Protein AF-A0A956WYB8-F1 (afdb_monomer)

Radius of gyration: 18.15 Å; Cα contacts (8 Å, |Δi|>4): 93; chains: 1; bounding box: 62×22×39 Å

Foldseek 3Di:
DPDPDCDVVDDPPPADFDDLVRLLLLLLQLLVLLQLLLVLLVLCLVVAPDPVSNVVSVVSNVVSVVSSVVSLVCNVVSVHDPVRSPDDSDPVVVVVSVVLSVQPHPVSVVCCVPVPSPVVSVVSVVVNVVRPD

Mean predicted aligned error: 5.36 Å

Solvent-accessible surface area (backbone atoms only — not comparable to full-atom values): 7564 Å² total; per-residue (Å²): 130,82,78,93,75,65,60,92,80,48,76,68,86,84,62,85,50,70,51,70,69,55,47,44,52,52,40,45,43,52,20,50,53,26,43,51,47,21,51,45,31,61,66,42,44,77,74,46,85,54,67,69,56,36,55,49,30,55,51,50,23,52,52,23,45,52,51,17,50,59,37,50,65,48,35,55,79,67,69,43,49,71,72,61,71,75,43,83,79,47,71,68,60,53,52,53,53,59,55,58,64,64,49,88,43,66,67,53,44,47,45,46,44,66,72,45,50,50,53,52,50,51,53,52,50,52,54,51,51,67,42,69,105

Structure (mmCIF, N/CA/C/O backbone):
data_AF-A0A956WYB8-F1
#
_entry.id   AF-A0A956WYB8-F1
#
loop_
_atom_site.group_PDB
_atom_site.id
_atom_site.type_symbol
_atom_site.label_atom_id
_atom_site.label_alt_id
_atom_site.label_comp_id
_atom_site.label_asym_id
_atom_site.label_entity_id
_atom_site.label_seq_id
_atom_site.pdbx_PDB_ins_code
_atom_site.Cartn_x
_atom_site.Cartn_y
_atom_site.Cartn_z
_atom_site.occupancy
_atom_site.B_iso_or_equiv
_atom_site.auth_seq_id
_atom_site.auth_comp_id
_atom_site.auth_asym_id
_atom_site.auth_atom_id
_atom_site.pdbx_PDB_model_num
ATOM 1 N N . MET A 1 1 ? -45.529 -0.315 4.075 1.00 50.00 1 MET A N 1
ATOM 2 C CA . MET A 1 1 ? -45.409 0.552 5.269 1.00 50.00 1 MET A CA 1
ATOM 3 C C . MET A 1 1 ? -43.993 1.109 5.276 1.00 50.00 1 MET A C 1
ATOM 5 O O . MET A 1 1 ? -43.088 0.290 5.158 1.00 50.00 1 MET A O 1
ATOM 9 N N . PRO A 1 2 ? -43.775 2.433 5.323 1.00 55.88 2 PRO A N 1
ATOM 10 C CA . PRO A 1 2 ? -42.426 2.981 5.461 1.00 55.88 2 PRO A CA 1
ATOM 11 C C . PRO A 1 2 ? -41.834 2.580 6.828 1.00 55.88 2 PRO A C 1
ATOM 13 O O . PRO A 1 2 ? -42.599 2.399 7.783 1.00 55.88 2 PRO A O 1
ATOM 16 N N . PRO A 1 3 ? -40.509 2.381 6.938 1.00 58.28 3 PRO A N 1
ATOM 17 C CA . PRO A 1 3 ? -39.878 2.002 8.197 1.00 58.28 3 PRO A CA 1
ATOM 18 C C . PRO A 1 3 ? -40.080 3.096 9.257 1.00 58.28 3 PRO A C 1
ATOM 20 O O . PRO A 1 3 ? -39.881 4.279 9.007 1.00 58.28 3 PRO A O 1
ATOM 23 N N . ILE A 1 4 ? -40.506 2.675 10.451 1.00 61.22 4 ILE A N 1
ATOM 24 C CA . ILE A 1 4 ? -41.037 3.531 11.532 1.00 61.22 4 ILE A CA 1
ATOM 25 C C . ILE A 1 4 ? -39.914 4.247 12.318 1.00 61.22 4 ILE A C 1
ATOM 27 O O . ILE A 1 4 ? -40.175 5.136 13.119 1.00 61.22 4 ILE A O 1
ATOM 31 N N . TYR A 1 5 ? -38.648 3.898 12.070 1.00 60.28 5 TYR A N 1
ATOM 32 C CA . TYR A 1 5 ? -37.488 4.497 12.731 1.00 60.28 5 TYR A CA 1
ATOM 33 C C . TYR A 1 5 ? -36.419 4.848 11.699 1.00 60.28 5 TYR A C 1
ATOM 35 O O . TYR A 1 5 ? -35.504 4.071 11.442 1.00 60.28 5 TYR A O 1
ATOM 43 N N . GLN A 1 6 ? -36.557 6.025 11.099 1.00 54.84 6 GLN A N 1
ATOM 44 C CA . GLN A 1 6 ? -35.502 6.658 10.318 1.00 54.84 6 GLN A CA 1
ATOM 45 C C . GLN A 1 6 ? -34.683 7.519 11.290 1.00 54.84 6 GLN A C 1
ATOM 47 O O . GLN A 1 6 ? -35.063 8.643 11.616 1.00 54.84 6 GLN A O 1
ATOM 52 N N . TYR A 1 7 ? -33.603 6.969 11.851 1.00 60.88 7 TYR A N 1
ATOM 53 C CA . TYR A 1 7 ? -32.730 7.730 12.749 1.00 60.88 7 TYR A CA 1
ATOM 54 C C . TYR A 1 7 ? -31.933 8.738 11.929 1.00 60.88 7 TYR A C 1
ATOM 56 O O . TYR A 1 7 ? -30.982 8.354 11.267 1.00 60.88 7 TYR A O 1
ATOM 64 N N . ALA A 1 8 ? -32.316 10.016 11.962 1.00 71.81 8 ALA A N 1
ATOM 65 C CA . ALA A 1 8 ? -31.541 11.120 11.381 1.00 71.81 8 ALA A CA 1
ATOM 66 C C . ALA A 1 8 ? -31.042 10.890 9.930 1.00 71.81 8 ALA A C 1
ATOM 68 O O . ALA A 1 8 ? -29.968 11.361 9.570 1.00 71.81 8 ALA A O 1
ATOM 69 N N . GLY A 1 9 ? -31.803 10.166 9.099 1.00 67.19 9 GLY A N 1
ATOM 70 C CA . GLY A 1 9 ? -31.415 9.856 7.714 1.00 67.19 9 GLY A CA 1
ATOM 71 C C . GLY A 1 9 ? -30.413 8.705 7.548 1.00 67.19 9 GLY A C 1
ATOM 72 O O . GLY A 1 9 ? -29.924 8.504 6.444 1.00 67.19 9 GLY A O 1
ATOM 73 N N . LEU A 1 10 ? -30.116 7.954 8.612 1.00 64.88 10 LEU A N 1
ATOM 74 C CA . LEU A 1 10 ? -29.327 6.726 8.552 1.00 64.88 10 LEU A CA 1
ATOM 75 C C . LEU A 1 10 ? -30.198 5.569 8.054 1.00 64.88 10 LEU A C 1
ATOM 77 O O . LEU A 1 10 ? -31.172 5.180 8.711 1.00 64.88 10 LEU A O 1
ATOM 81 N N . ASP A 1 11 ? -29.813 5.006 6.915 1.00 62.38 11 ASP A N 1
ATOM 82 C CA . ASP A 1 11 ? -30.327 3.728 6.434 1.00 62.38 11 ASP A CA 1
ATOM 83 C C . ASP A 1 11 ? -29.624 2.570 7.180 1.00 62.38 11 ASP A C 1
ATOM 85 O O . ASP A 1 11 ? -28.581 2.751 7.800 1.00 62.38 11 ASP A O 1
ATOM 89 N N . ASN A 1 12 ? -30.224 1.373 7.213 1.00 65.88 12 ASN A N 1
ATOM 90 C CA . ASN A 1 12 ? -29.608 0.152 7.774 1.00 65.88 12 ASN A CA 1
ATOM 91 C C . ASN A 1 12 ? -29.122 0.176 9.244 1.00 65.88 12 ASN A C 1
ATOM 93 O O . ASN A 1 12 ? -28.294 -0.639 9.638 1.00 65.88 12 ASN A O 1
ATOM 97 N N . THR A 1 13 ? -29.738 0.974 10.120 1.00 67.50 13 THR A N 1
ATOM 98 C CA . THR A 1 13 ? -29.417 1.069 11.571 1.00 67.50 13 THR A CA 1
ATOM 99 C C . THR A 1 13 ? -29.416 -0.243 12.377 1.00 67.50 13 THR A C 1
ATOM 101 O O . THR A 1 13 ? -28.998 -0.259 13.534 1.00 67.50 13 THR A O 1
ATOM 104 N N . ARG A 1 14 ? -29.921 -1.342 11.806 1.00 71.12 14 ARG A N 1
ATOM 105 C CA . ARG A 1 14 ? -29.981 -2.668 12.438 1.00 71.12 14 ARG A CA 1
ATOM 106 C C . ARG A 1 14 ? -28.817 -3.580 12.063 1.00 71.12 14 ARG A C 1
ATOM 108 O O . ARG A 1 14 ? -28.647 -4.599 12.727 1.00 71.12 14 ARG A O 1
ATOM 115 N N . THR A 1 15 ? -28.056 -3.248 11.023 1.00 71.56 15 THR A N 1
ATOM 116 C CA . THR A 1 15 ? -26.888 -4.023 10.605 1.00 71.56 15 THR A CA 1
ATOM 117 C C . THR A 1 15 ? -25.676 -3.496 11.368 1.00 71.56 15 THR A C 1
ATOM 119 O O . THR A 1 15 ? -25.321 -2.332 11.190 1.00 71.56 15 THR A O 1
ATOM 122 N N . PRO A 1 16 ? -25.045 -4.293 12.248 1.00 76.06 16 PRO A N 1
ATOM 123 C CA . PRO A 1 16 ? -23.826 -3.860 12.913 1.00 76.06 16 PRO A CA 1
ATOM 124 C C . PRO A 1 16 ? -22.708 -3.755 11.871 1.00 76.06 16 PRO A C 1
ATOM 126 O O . PRO A 1 16 ? -22.319 -4.765 11.288 1.00 76.06 16 PRO A O 1
ATOM 129 N N . GLY A 1 17 ? -22.220 -2.540 11.628 1.00 84.69 17 GLY A N 1
ATOM 130 C CA . GLY A 1 17 ? -20.965 -2.318 10.915 1.00 84.69 17 GLY A CA 1
ATOM 131 C C . GLY A 1 17 ? -19.758 -2.537 11.827 1.00 84.69 17 GLY A C 1
ATOM 132 O O . GLY A 1 17 ? -19.884 -2.982 12.974 1.00 84.69 17 GLY A O 1
ATOM 133 N N . PHE A 1 18 ? -18.574 -2.182 11.337 1.00 88.88 18 PHE A N 1
ATOM 134 C CA . PHE A 1 18 ? -17.362 -2.221 12.150 1.00 88.88 18 PHE A CA 1
ATOM 135 C C . PHE A 1 18 ? -17.458 -1.294 13.368 1.00 88.88 18 PHE A C 1
ATOM 137 O O . PHE A 1 18 ? -17.963 -0.170 13.302 1.00 88.88 18 PHE A O 1
ATOM 144 N N . GLY A 1 19 ? -16.922 -1.757 14.498 1.00 91.00 19 GLY A N 1
ATOM 145 C CA . GLY A 1 19 ? -16.698 -0.889 15.650 1.00 91.00 19 GLY A CA 1
ATOM 146 C C . GLY A 1 19 ? -15.612 0.149 15.351 1.00 91.00 19 GLY A C 1
ATOM 147 O O . GLY A 1 19 ? -14.732 -0.086 14.528 1.00 91.00 19 GLY A O 1
ATOM 148 N N . VAL A 1 20 ? -15.613 1.279 16.066 1.00 92.19 20 VAL A N 1
ATOM 149 C CA . VAL A 1 20 ? -14.636 2.370 15.848 1.00 92.19 20 VAL A CA 1
ATOM 150 C C . VAL A 1 20 ? -13.183 1.885 15.932 1.00 92.19 20 VAL A C 1
ATOM 152 O O . VAL A 1 20 ? -12.362 2.273 15.106 1.00 92.19 20 VAL A O 1
ATOM 155 N N . GLU A 1 21 ? -12.866 1.008 16.888 1.00 93.50 21 GLU A N 1
ATOM 156 C CA . GLU A 1 21 ? -11.520 0.430 17.025 1.00 93.5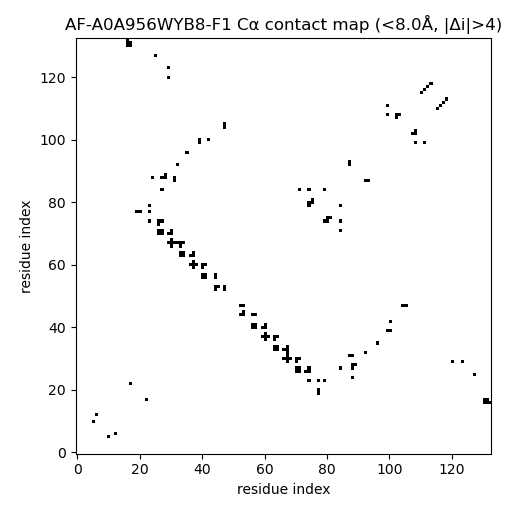0 21 GLU A CA 1
ATOM 157 C C . GLU A 1 21 ? -11.135 -0.451 15.828 1.00 93.50 21 GLU A C 1
ATOM 159 O O . GLU A 1 21 ? -9.985 -0.441 15.389 1.00 93.50 21 GLU A O 1
ATOM 164 N N . GLU A 1 22 ? -12.097 -1.185 15.268 1.00 94.69 22 GLU A N 1
ATOM 165 C CA . GLU A 1 22 ? -11.877 -2.012 14.083 1.00 94.69 22 GLU A CA 1
ATOM 166 C C . GLU A 1 22 ? -11.713 -1.145 12.829 1.00 94.69 22 GLU A C 1
ATOM 168 O O . GLU A 1 22 ? -10.786 -1.371 12.049 1.00 94.69 22 GLU A O 1
ATOM 173 N N . CYS A 1 23 ? -12.519 -0.087 12.685 1.00 95.62 23 CYS A N 1
ATOM 174 C CA . CYS A 1 23 ? -12.334 0.910 11.631 1.00 95.62 23 CYS A CA 1
ATOM 175 C C . CYS A 1 23 ? -10.947 1.547 11.703 1.00 95.62 23 CYS A C 1
ATOM 177 O O . CYS A 1 23 ? -10.238 1.619 10.700 1.00 95.62 23 CYS A O 1
ATOM 179 N N . ALA A 1 24 ? -10.531 1.963 12.901 1.00 96.88 24 ALA A N 1
ATOM 180 C CA . ALA A 1 24 ? -9.227 2.564 13.130 1.00 96.88 24 ALA A CA 1
ATOM 181 C C . ALA A 1 24 ? -8.086 1.605 12.770 1.00 96.88 24 ALA A C 1
ATOM 183 O O . ALA A 1 24 ? -7.121 2.014 12.123 1.00 96.88 24 ALA A O 1
ATOM 184 N N . ALA A 1 25 ? -8.201 0.326 13.143 1.00 96.69 25 ALA A N 1
ATOM 185 C CA . ALA A 1 25 ? -7.224 -0.692 12.780 1.00 96.69 25 ALA A CA 1
ATOM 186 C C . ALA A 1 25 ? -7.155 -0.901 11.259 1.00 96.69 25 ALA A C 1
ATOM 188 O O . ALA A 1 25 ? -6.057 -0.944 10.704 1.00 96.69 25 ALA A O 1
ATOM 189 N N . ARG A 1 26 ? -8.295 -0.991 10.566 1.00 97.25 26 ARG A N 1
ATOM 190 C CA . ARG A 1 26 ? -8.342 -1.168 9.104 1.00 97.25 26 ARG A CA 1
ATOM 191 C C . ARG A 1 26 ? -7.791 0.050 8.362 1.00 97.25 26 ARG A C 1
ATOM 193 O O . ARG A 1 26 ? -6.929 -0.111 7.505 1.00 97.25 26 ARG A O 1
ATOM 200 N N . ILE A 1 27 ? -8.186 1.262 8.752 1.00 97.62 27 ILE A N 1
ATOM 201 C CA . ILE A 1 27 ? -7.636 2.508 8.193 1.00 97.62 27 ILE A CA 1
ATOM 202 C C . ILE A 1 27 ? -6.126 2.593 8.432 1.00 97.62 27 ILE A C 1
ATOM 204 O O . ILE A 1 27 ? -5.397 3.018 7.541 1.00 97.62 27 ILE A O 1
ATOM 208 N N . HIS A 1 28 ? -5.630 2.158 9.595 1.00 98.31 28 HIS A N 1
ATOM 209 C CA . HIS A 1 28 ? -4.191 2.139 9.873 1.00 98.31 28 HIS A CA 1
ATOM 210 C C . HIS A 1 28 ? -3.439 1.181 8.940 1.00 98.31 28 HIS A C 1
ATOM 212 O O . HIS A 1 28 ? -2.384 1.551 8.426 1.00 98.31 28 HIS A O 1
ATOM 218 N N . HIS A 1 29 ? -4.000 0.001 8.656 1.00 98.25 29 HIS A N 1
ATOM 219 C CA . HIS A 1 29 ? -3.442 -0.917 7.658 1.00 98.25 29 HIS A CA 1
ATOM 220 C C . HIS A 1 29 ? -3.431 -0.296 6.258 1.00 98.25 29 HIS A C 1
ATOM 222 O O . HIS A 1 29 ? -2.383 -0.280 5.621 1.00 98.25 29 HIS A O 1
ATOM 228 N N . LEU A 1 30 ? -4.556 0.261 5.803 1.00 98.25 30 LEU A N 1
ATOM 229 C CA . LEU A 1 30 ? -4.667 0.877 4.476 1.00 98.25 30 LEU A CA 1
ATOM 230 C C . LEU A 1 30 ? -3.685 2.047 4.312 1.00 98.25 30 LEU A C 1
ATOM 232 O O . LEU A 1 30 ? -2.925 2.086 3.349 1.00 98.25 30 LEU A O 1
ATOM 236 N N . ALA A 1 31 ? -3.623 2.940 5.303 1.00 98.31 31 ALA A N 1
ATOM 237 C CA . ALA A 1 31 ? -2.687 4.060 5.330 1.00 98.31 31 ALA A CA 1
ATOM 238 C C . ALA A 1 31 ? -1.225 3.605 5.228 1.00 98.31 31 ALA A C 1
ATOM 240 O O . ALA A 1 31 ? -0.429 4.210 4.514 1.00 98.31 31 ALA A O 1
ATOM 241 N N . TYR A 1 32 ? -0.866 2.545 5.957 1.00 98.44 32 TYR A N 1
ATOM 242 C CA . TYR A 1 32 ? 0.481 1.985 5.919 1.00 98.44 32 TYR A CA 1
ATOM 243 C C . TYR A 1 32 ? 0.803 1.382 4.548 1.00 98.44 32 TYR A C 1
ATOM 245 O O . TYR A 1 32 ? 1.876 1.634 4.012 1.00 98.44 32 TYR A O 1
ATOM 253 N N . VAL A 1 33 ? -0.116 0.608 3.966 1.00 98.44 33 VAL A N 1
ATOM 254 C CA . VAL A 1 33 ? 0.077 -0.022 2.651 1.00 98.44 33 VAL A CA 1
ATOM 255 C C . VAL A 1 33 ? 0.268 1.044 1.565 1.00 98.44 33 VAL A C 1
ATOM 257 O O . VAL A 1 33 ? 1.219 0.937 0.794 1.00 98.44 33 VAL A O 1
ATOM 260 N N . GLU A 1 34 ? -0.559 2.094 1.541 1.00 98.62 34 GLU A N 1
ATOM 261 C CA . GLU A 1 34 ? -0.420 3.202 0.580 1.00 98.62 34 GLU A CA 1
ATOM 262 C C . GLU A 1 34 ? 0.923 3.933 0.737 1.00 98.62 34 GLU A C 1
ATOM 264 O O . GLU A 1 34 ? 1.633 4.159 -0.241 1.00 98.62 34 GLU A O 1
ATOM 269 N N . GLU A 1 35 ? 1.360 4.219 1.969 1.00 98.38 35 GLU A N 1
ATOM 270 C CA . GLU A 1 35 ? 2.685 4.813 2.193 1.00 98.38 35 GLU A CA 1
ATOM 271 C C . GLU A 1 35 ? 3.814 3.907 1.677 1.00 98.38 35 GLU A C 1
ATOM 273 O O . GLU A 1 35 ? 4.768 4.373 1.045 1.00 98.38 35 GLU A O 1
ATOM 278 N N . ARG A 1 36 ? 3.746 2.602 1.958 1.00 98.50 36 ARG A N 1
ATOM 279 C CA . ARG A 1 36 ? 4.801 1.676 1.539 1.00 98.50 36 ARG A CA 1
ATOM 280 C C . ARG A 1 36 ? 4.841 1.515 0.021 1.00 98.50 36 ARG A C 1
ATOM 282 O O . ARG A 1 36 ? 5.942 1.413 -0.519 1.00 98.50 36 ARG A O 1
ATOM 289 N N . LEU A 1 37 ? 3.698 1.564 -0.665 1.00 98.50 37 LEU A N 1
ATOM 290 C CA . LEU A 1 37 ? 3.645 1.583 -2.129 1.00 98.50 37 LEU A CA 1
ATOM 291 C C . LEU A 1 37 ? 4.242 2.862 -2.710 1.00 98.50 37 LEU A C 1
ATOM 293 O O . LEU A 1 37 ? 5.074 2.765 -3.613 1.00 98.50 37 LEU A O 1
ATOM 297 N N . MET A 1 38 ? 3.917 4.023 -2.135 1.00 98.25 38 MET A N 1
ATOM 298 C CA . MET A 1 38 ? 4.551 5.293 -2.495 1.00 98.25 38 MET A CA 1
ATOM 299 C C . MET A 1 38 ? 6.082 5.184 -2.405 1.00 98.25 38 MET A C 1
ATOM 301 O O . MET A 1 38 ? 6.787 5.573 -3.337 1.00 98.25 38 MET A O 1
ATOM 305 N N . PHE A 1 39 ? 6.622 4.619 -1.318 1.00 98.00 39 PHE A N 1
ATOM 306 C CA . PHE A 1 39 ? 8.070 4.416 -1.183 1.00 98.00 39 PHE A CA 1
ATOM 307 C C . PHE A 1 39 ? 8.637 3.400 -2.177 1.00 98.00 39 PHE A C 1
ATOM 309 O O . PHE A 1 39 ? 9.708 3.640 -2.730 1.00 98.00 39 PHE A O 1
ATOM 316 N N . LEU A 1 40 ? 7.935 2.292 -2.425 1.00 98.06 40 LEU A N 1
ATOM 317 C CA . LEU A 1 40 ? 8.339 1.284 -3.406 1.00 98.06 40 LEU A CA 1
ATOM 318 C C . LEU A 1 40 ? 8.470 1.900 -4.807 1.00 98.06 40 LEU A C 1
ATOM 320 O O . LEU A 1 40 ? 9.495 1.745 -5.467 1.00 98.06 40 LEU A O 1
ATOM 324 N N . GLN A 1 41 ? 7.464 2.655 -5.246 1.00 98.12 41 GLN A N 1
ATOM 325 C CA . GLN A 1 41 ? 7.463 3.304 -6.560 1.00 98.12 41 GLN A CA 1
ATOM 326 C C . GLN A 1 41 ? 8.565 4.366 -6.661 1.00 98.12 41 GLN A C 1
ATOM 328 O O . GLN A 1 41 ? 9.281 4.417 -7.663 1.00 98.12 41 GLN A O 1
ATOM 333 N N . ALA A 1 42 ? 8.752 5.165 -5.605 1.00 97.38 42 ALA A N 1
ATOM 334 C CA . ALA A 1 42 ? 9.805 6.175 -5.530 1.00 97.38 42 ALA A CA 1
ATOM 335 C C . ALA A 1 42 ? 11.216 5.570 -5.588 1.00 97.38 42 ALA A C 1
ATOM 337 O O . ALA A 1 42 ? 12.110 6.148 -6.201 1.00 97.38 42 ALA A O 1
ATOM 338 N N . ALA A 1 43 ? 11.429 4.415 -4.954 1.00 96.69 43 ALA A N 1
ATOM 339 C CA . ALA A 1 43 ? 12.725 3.743 -4.947 1.00 96.69 43 ALA A CA 1
ATOM 340 C C . ALA A 1 43 ? 13.097 3.204 -6.338 1.00 96.69 43 ALA A C 1
ATOM 342 O O . ALA A 1 43 ? 14.248 3.312 -6.763 1.00 96.69 43 ALA A O 1
ATOM 343 N N . HIS A 1 44 ? 12.117 2.670 -7.070 1.00 97.06 44 HIS A N 1
ATOM 344 C CA . HIS A 1 44 ? 12.351 2.014 -8.358 1.00 97.06 44 HIS A CA 1
ATOM 345 C C . HIS A 1 44 ? 12.260 2.942 -9.579 1.00 97.06 44 HIS A C 1
ATOM 347 O O . HIS A 1 44 ? 12.740 2.593 -10.656 1.00 97.06 44 HIS A O 1
ATOM 353 N N . ILE A 1 45 ? 11.718 4.159 -9.448 1.00 96.25 45 ILE A N 1
ATOM 354 C CA . ILE A 1 45 ? 11.603 5.096 -10.584 1.00 96.25 45 ILE A CA 1
ATOM 355 C C . ILE A 1 45 ? 12.958 5.424 -11.243 1.00 96.25 45 ILE A C 1
ATOM 357 O O . ILE A 1 45 ? 13.031 5.696 -12.445 1.00 96.25 45 ILE A O 1
ATOM 361 N N . ILE A 1 46 ? 14.046 5.397 -10.466 1.00 92.94 46 ILE A N 1
ATOM 362 C CA . ILE A 1 46 ? 15.400 5.692 -10.950 1.00 92.94 46 ILE A CA 1
ATOM 363 C C . ILE A 1 46 ? 16.003 4.476 -11.672 1.00 92.94 46 ILE A C 1
ATOM 365 O O . ILE A 1 46 ? 16.687 4.664 -12.681 1.00 92.94 46 ILE A O 1
ATOM 369 N N . SER A 1 47 ? 15.740 3.257 -11.184 1.00 91.38 47 SER A N 1
ATOM 370 C CA . SER A 1 47 ? 16.339 2.006 -11.674 1.00 91.38 47 SER A CA 1
ATOM 371 C C . SER A 1 47 ? 15.672 1.460 -12.938 1.00 91.38 47 SER A C 1
ATOM 373 O O . SER A 1 47 ? 16.341 0.833 -13.758 1.00 91.38 47 SER A O 1
ATOM 375 N N . VAL A 1 48 ? 14.379 1.721 -13.127 1.00 96.12 48 VAL A N 1
ATOM 376 C CA . VAL A 1 48 ? 13.623 1.291 -14.311 1.00 96.12 48 VAL A CA 1
ATOM 377 C C . VAL A 1 48 ? 14.155 1.987 -15.579 1.00 96.12 48 VAL A C 1
ATOM 379 O O . VAL A 1 48 ? 14.267 3.214 -15.590 1.00 96.12 48 VAL A O 1
ATOM 382 N N . PRO A 1 49 ? 14.489 1.273 -16.670 1.00 96.44 49 PRO A N 1
ATOM 383 C CA . PRO A 1 49 ? 14.955 1.900 -17.911 1.00 96.44 49 PRO A CA 1
ATOM 384 C C . PRO A 1 49 ? 13.820 2.464 -18.784 1.00 96.44 49 PRO A C 1
ATOM 386 O O . PRO A 1 49 ? 14.032 3.434 -19.516 1.00 96.44 49 PRO A O 1
ATOM 389 N N . GLU A 1 50 ? 12.613 1.899 -18.716 1.00 98.00 50 GLU A N 1
ATOM 390 C CA . GLU A 1 50 ? 11.486 2.267 -19.573 1.00 98.00 50 GLU A CA 1
ATOM 391 C C . GLU A 1 50 ? 10.888 3.630 -19.190 1.00 98.00 50 GLU A C 1
ATOM 393 O O . GLU A 1 50 ? 10.337 3.818 -18.104 1.00 98.00 50 GLU A O 1
ATOM 398 N N . ARG A 1 51 ? 10.943 4.598 -20.115 1.00 97.31 51 ARG A N 1
ATOM 399 C CA . ARG A 1 51 ? 10.453 5.973 -19.897 1.00 97.31 51 ARG A CA 1
ATOM 400 C C . ARG A 1 51 ? 8.994 6.022 -19.446 1.00 97.31 51 ARG A C 1
ATOM 402 O O . ARG A 1 51 ? 8.679 6.731 -18.494 1.00 97.31 51 ARG A O 1
ATOM 409 N N . ASP A 1 52 ? 8.121 5.293 -20.129 1.00 97.56 52 ASP A N 1
ATOM 410 C CA . ASP A 1 52 ? 6.681 5.336 -19.860 1.00 97.56 52 ASP A CA 1
ATOM 411 C C . ASP A 1 52 ? 6.355 4.734 -18.492 1.00 97.56 52 ASP A C 1
ATOM 413 O O . ASP A 1 52 ? 5.488 5.236 -17.777 1.00 97.56 52 ASP A O 1
ATOM 417 N N . VAL A 1 53 ? 7.128 3.730 -18.071 1.00 97.94 53 VAL A N 1
ATOM 418 C CA . VAL A 1 53 ? 7.002 3.153 -16.733 1.00 97.94 53 VAL A CA 1
ATOM 419 C C . VAL A 1 53 ? 7.427 4.160 -15.667 1.00 97.94 53 VAL A C 1
ATOM 421 O O . VAL A 1 53 ? 6.758 4.257 -14.645 1.00 97.94 53 VAL A O 1
ATOM 424 N N . LYS A 1 54 ? 8.450 4.995 -15.898 1.00 98.00 54 LYS A N 1
ATOM 425 C CA . LYS A 1 54 ? 8.785 6.079 -14.952 1.00 98.00 54 LYS A CA 1
ATOM 426 C C . LYS A 1 54 ? 7.635 7.057 -14.759 1.00 98.00 54 LYS A C 1
ATOM 428 O O . LYS A 1 54 ? 7.355 7.458 -13.633 1.00 98.00 54 LYS A O 1
ATOM 433 N N . VAL A 1 55 ? 6.976 7.441 -15.852 1.00 98.12 55 VAL A N 1
ATOM 434 C CA . VAL A 1 55 ? 5.818 8.345 -15.801 1.00 98.12 55 VAL A CA 1
ATOM 435 C C . VAL A 1 55 ? 4.672 7.696 -15.025 1.00 98.12 55 VAL A C 1
ATOM 437 O O . VAL A 1 55 ? 4.065 8.348 -14.176 1.00 98.12 55 VAL A O 1
ATOM 440 N N . LEU A 1 56 ? 4.416 6.407 -15.264 1.00 97.31 56 LEU A N 1
ATOM 441 C CA . LEU A 1 56 ? 3.436 5.634 -14.505 1.00 97.31 56 LEU A CA 1
ATOM 442 C C . LEU A 1 56 ? 3.779 5.592 -13.009 1.00 97.31 56 LEU A C 1
ATOM 444 O O . LEU A 1 56 ? 2.928 5.928 -12.191 1.00 97.31 56 LEU A O 1
ATOM 448 N N . LEU A 1 57 ? 5.013 5.226 -12.650 1.00 98.19 57 LEU A N 1
ATOM 449 C CA . LEU A 1 57 ? 5.460 5.146 -11.256 1.00 98.19 57 LEU A CA 1
ATOM 450 C C . LEU A 1 57 ? 5.357 6.499 -10.547 1.00 98.19 57 LEU A C 1
ATOM 452 O O . LEU A 1 57 ? 4.875 6.542 -9.422 1.00 98.19 57 LEU A O 1
ATOM 456 N N . ALA A 1 58 ? 5.723 7.601 -11.210 1.00 98.19 58 ALA A N 1
ATOM 457 C CA . ALA A 1 58 ? 5.565 8.946 -10.653 1.00 98.19 58 ALA A CA 1
ATOM 458 C C . ALA A 1 58 ? 4.098 9.278 -10.346 1.00 98.19 58 ALA A C 1
ATOM 460 O O . ALA A 1 58 ? 3.795 9.889 -9.321 1.00 98.19 58 ALA A O 1
ATOM 461 N N . ARG A 1 59 ? 3.176 8.875 -11.230 1.00 98.12 59 ARG A N 1
ATOM 462 C CA . ARG A 1 59 ? 1.743 9.102 -11.029 1.00 98.12 59 ARG A CA 1
ATOM 463 C C . ARG A 1 59 ? 1.189 8.256 -9.886 1.00 98.12 59 ARG A C 1
ATOM 465 O O . ARG A 1 59 ? 0.506 8.807 -9.031 1.00 98.12 59 ARG A O 1
ATOM 472 N N . LEU A 1 60 ? 1.519 6.965 -9.849 1.00 97.81 60 LEU A N 1
ATOM 473 C CA . LEU A 1 60 ? 1.108 6.071 -8.762 1.00 97.81 60 LEU A CA 1
ATOM 474 C C . LEU A 1 60 ? 1.653 6.555 -7.413 1.00 97.81 60 LEU A C 1
ATOM 476 O O . LEU A 1 60 ? 0.901 6.638 -6.451 1.00 97.81 60 LEU A O 1
ATOM 480 N N . GLN A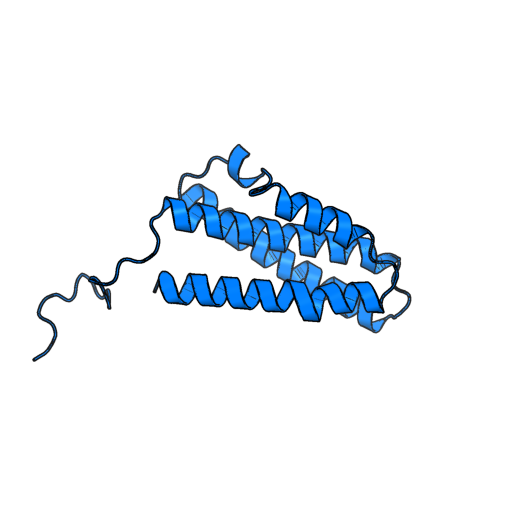 1 61 ? 2.917 6.984 -7.374 1.00 98.12 61 GLN A N 1
ATOM 481 C CA . GLN A 1 61 ? 3.539 7.540 -6.173 1.00 98.12 61 GLN A CA 1
ATOM 482 C C . GLN A 1 61 ? 2.772 8.752 -5.651 1.00 98.12 61 GLN A C 1
ATOM 484 O O . GLN A 1 61 ? 2.563 8.885 -4.445 1.00 98.12 61 GLN A O 1
ATOM 489 N N . TYR A 1 62 ? 2.360 9.650 -6.547 1.00 98.44 62 TYR A N 1
ATOM 490 C CA . TYR A 1 62 ? 1.562 10.803 -6.160 1.00 98.44 62 TYR A CA 1
ATOM 491 C C . TYR A 1 62 ? 0.201 10.379 -5.593 1.00 98.44 62 TYR A C 1
ATOM 493 O O . TYR A 1 62 ? -0.156 10.831 -4.508 1.00 98.44 62 TYR A O 1
ATOM 501 N N . GLU A 1 63 ? -0.528 9.494 -6.271 1.00 98.25 63 GLU A N 1
ATOM 502 C CA . GLU A 1 63 ? -1.845 9.013 -5.824 1.00 98.25 63 GLU A CA 1
ATOM 503 C C . GLU A 1 63 ? -1.766 8.338 -4.446 1.00 98.25 63 GLU A C 1
ATOM 505 O O . GLU A 1 63 ? -2.495 8.717 -3.527 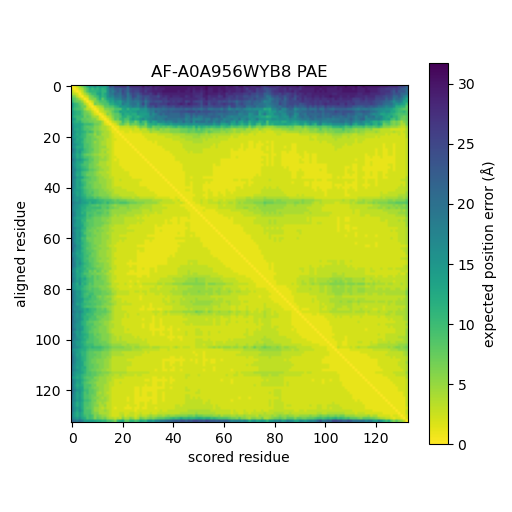1.00 98.25 63 GLU A O 1
ATOM 510 N N . ASP A 1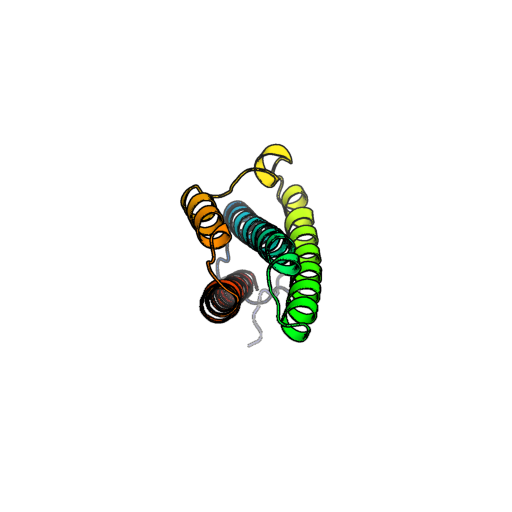 64 ? -0.799 7.443 -4.259 1.00 98.56 64 ASP A N 1
ATOM 511 C CA . ASP A 1 64 ? -0.601 6.704 -3.010 1.00 98.56 64 ASP A CA 1
ATOM 512 C C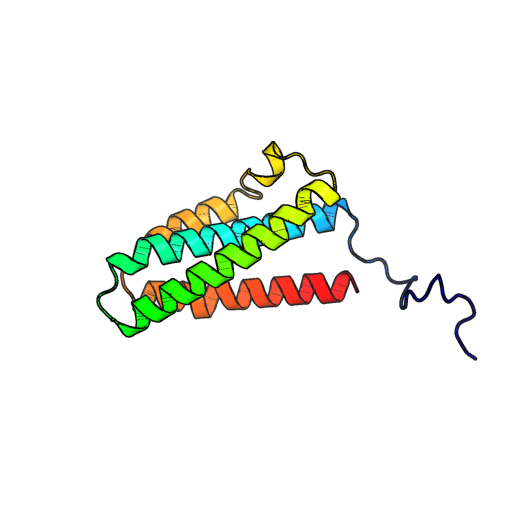 . ASP A 1 64 ? -0.191 7.642 -1.864 1.00 98.56 64 ASP A C 1
ATOM 514 O O . ASP A 1 64 ? -0.625 7.472 -0.722 1.00 98.56 64 ASP A O 1
ATOM 518 N N . SER A 1 65 ? 0.561 8.710 -2.167 1.00 98.38 65 SER A N 1
ATOM 519 C CA . SER A 1 65 ? 0.869 9.759 -1.188 1.00 98.38 65 SER A CA 1
ATOM 520 C C . SER A 1 65 ? -0.387 10.482 -0.697 1.00 98.38 65 SER A C 1
ATOM 522 O O . SER A 1 65 ? -0.534 10.709 0.506 1.00 98.38 65 SER A O 1
ATOM 524 N N . GLN A 1 66 ? -1.308 10.811 -1.612 1.00 98.56 66 GLN A N 1
ATOM 525 C CA . GLN A 1 66 ? -2.555 11.493 -1.274 1.00 98.56 66 GLN A CA 1
ATOM 526 C C . GLN A 1 66 ? -3.455 10.572 -0.450 1.00 98.56 66 GLN A C 1
ATOM 528 O O . GLN A 1 66 ? -3.984 10.993 0.577 1.00 98.56 66 GLN A O 1
ATOM 533 N N . HIS A 1 67 ? -3.585 9.303 -0.844 1.00 98.19 67 HIS A N 1
ATOM 534 C CA . HIS A 1 67 ? -4.393 8.333 -0.106 1.00 98.19 67 HIS A CA 1
ATOM 535 C C . HIS A 1 67 ? -3.840 8.076 1.297 1.00 98.19 67 HIS A C 1
ATOM 537 O O . HIS A 1 67 ? -4.596 8.111 2.268 1.00 98.19 67 HIS A O 1
ATOM 543 N N . SER A 1 68 ? -2.524 7.880 1.427 1.00 98.19 68 SER A N 1
ATOM 544 C CA . SER A 1 68 ? -1.866 7.728 2.727 1.00 98.19 68 SER A CA 1
ATOM 545 C C . SER A 1 68 ? -2.137 8.934 3.632 1.00 98.19 68 SER A C 1
ATOM 547 O O . SER A 1 68 ? -2.519 8.752 4.789 1.00 98.19 68 SER A O 1
ATOM 549 N N . ASP A 1 69 ? -1.990 10.161 3.124 1.00 97.75 69 ASP A N 1
ATOM 550 C CA . ASP A 1 69 ? -2.251 11.375 3.906 1.00 97.75 69 ASP A CA 1
ATOM 551 C C . ASP A 1 69 ? -3.725 11.478 4.334 1.00 97.75 69 ASP A C 1
ATOM 553 O O . ASP A 1 69 ? -4.030 11.633 5.523 1.00 97.75 69 ASP A O 1
ATOM 557 N N . MET A 1 70 ? -4.651 11.269 3.393 1.00 97.56 70 MET A N 1
ATOM 558 C CA . MET A 1 70 ? -6.090 11.263 3.660 1.00 97.56 70 MET A CA 1
ATOM 559 C C . MET A 1 70 ? -6.463 10.240 4.737 1.00 97.56 70 MET A C 1
ATOM 561 O O . MET A 1 70 ? -7.154 10.580 5.697 1.00 97.56 70 MET A O 1
ATOM 565 N N . LEU A 1 71 ? -5.982 9.001 4.631 1.00 97.50 71 LEU A N 1
ATOM 566 C CA . LEU A 1 71 ? -6.281 7.945 5.599 1.00 97.50 71 LEU A CA 1
ATOM 567 C C . LEU A 1 71 ? -5.646 8.231 6.965 1.00 97.50 71 LEU A C 1
ATOM 569 O O . LEU A 1 71 ? -6.286 8.048 8.002 1.00 97.50 71 LEU A O 1
ATOM 573 N N . ARG A 1 72 ? -4.410 8.742 6.997 1.00 96.69 72 ARG A N 1
ATOM 574 C CA . ARG A 1 72 ? -3.732 9.101 8.252 1.00 96.69 72 ARG A CA 1
ATOM 575 C C . ARG A 1 72 ? -4.411 10.237 8.985 1.00 96.69 72 ARG A C 1
ATOM 577 O O . ARG A 1 72 ? -4.457 10.199 10.214 1.00 96.69 72 ARG A O 1
ATOM 584 N N . SER A 1 73 ? -4.967 11.204 8.260 1.00 96.31 73 SER A N 1
ATOM 585 C CA . SER A 1 73 ? -5.710 12.315 8.858 1.00 96.31 73 SER A CA 1
ATOM 586 C C . SER A 1 73 ? -6.929 11.845 9.670 1.00 96.31 73 SER A C 1
ATOM 588 O O . SER A 1 73 ? -7.277 12.474 10.668 1.00 96.31 73 SER A O 1
ATOM 590 N N . ARG A 1 74 ? -7.504 10.679 9.330 1.00 95.88 74 ARG A N 1
ATOM 591 C CA . ARG A 1 74 ? -8.638 10.065 10.044 1.00 95.88 74 ARG A CA 1
ATOM 592 C C . ARG A 1 74 ? -8.256 9.389 11.357 1.00 95.88 74 ARG A C 1
ATOM 594 O O . ARG A 1 74 ? -9.078 9.293 12.266 1.00 95.88 74 ARG A O 1
ATOM 601 N N . LEU A 1 75 ? -7.023 8.904 11.489 1.00 96.94 75 LEU A N 1
ATOM 602 C CA . LEU A 1 75 ? -6.592 8.152 12.674 1.00 96.94 75 LEU A CA 1
ATOM 603 C C . LEU A 1 75 ? -6.716 8.973 13.979 1.00 96.94 75 LEU A C 1
ATOM 605 O O . LEU A 1 75 ? -7.278 8.454 14.949 1.00 96.94 75 LEU A O 1
ATOM 609 N N . PRO A 1 76 ? -6.292 10.253 14.032 1.00 95.44 76 PRO A N 1
ATOM 610 C CA . PRO A 1 76 ? -6.542 11.118 15.185 1.00 95.44 76 PRO A CA 1
ATOM 611 C C . PRO A 1 76 ? -8.027 11.341 15.499 1.00 95.44 76 PRO A C 1
ATOM 613 O O . PRO A 1 76 ? -8.382 11.409 16.675 1.00 95.44 76 PRO A O 1
ATOM 616 N N . GLU A 1 77 ? -8.895 11.427 14.483 1.00 94.88 77 GLU A N 1
ATOM 617 C CA . GLU A 1 77 ? -10.350 11.583 14.667 1.00 94.88 77 GLU A CA 1
ATOM 618 C C . GLU A 1 77 ? -10.941 10.376 15.416 1.00 94.88 77 GLU A C 1
ATOM 620 O O . GLU A 1 77 ? -11.824 10.523 16.261 1.00 94.88 77 GLU A O 1
ATOM 625 N N . MET A 1 78 ? -10.372 9.188 15.189 1.00 95.25 78 MET A N 1
ATOM 626 C CA . MET A 1 78 ? -10.715 7.938 15.874 1.00 95.25 78 MET A CA 1
ATOM 627 C C . MET A 1 78 ? -9.908 7.703 17.162 1.00 95.25 78 MET A C 1
ATOM 629 O O . MET A 1 78 ? -9.858 6.586 17.667 1.00 95.25 78 MET A O 1
ATOM 633 N N . ARG A 1 79 ? -9.275 8.745 17.721 1.00 95.19 79 ARG A N 1
ATOM 634 C CA . ARG A 1 79 ? -8.477 8.694 18.966 1.00 95.19 79 ARG A CA 1
ATOM 635 C C . ARG A 1 79 ? -7.241 7.787 18.910 1.00 95.19 79 ARG A C 1
ATOM 637 O O . ARG A 1 79 ? -6.691 7.421 19.951 1.00 95.19 79 ARG A O 1
ATOM 644 N N . V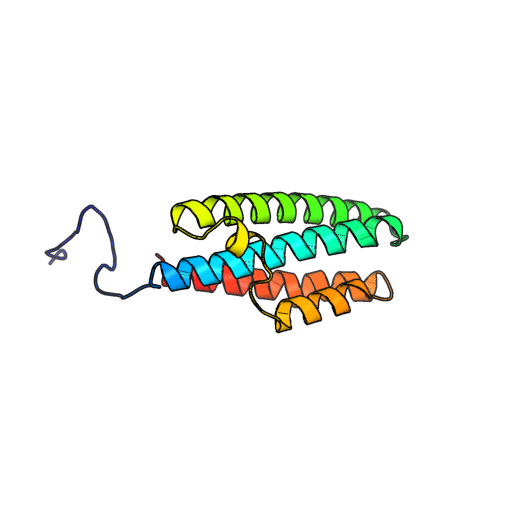AL A 1 80 ? -6.732 7.477 17.720 1.00 96.50 80 VAL A N 1
ATOM 645 C CA . VAL A 1 80 ? -5.449 6.779 17.578 1.00 96.50 80 VAL A CA 1
ATOM 646 C C . VAL A 1 80 ? -4.312 7.750 17.893 1.00 96.50 80 VAL A C 1
ATOM 648 O O . VAL A 1 80 ? -4.224 8.844 17.336 1.00 96.50 80 VAL A O 1
ATOM 651 N N . SER A 1 81 ? -3.405 7.356 18.792 1.00 96.00 81 SER A N 1
ATOM 652 C CA . SER A 1 81 ? -2.244 8.188 19.122 1.00 96.00 81 SER A CA 1
ATOM 653 C C . SER A 1 81 ? -1.319 8.356 17.912 1.00 96.00 81 SER A C 1
ATOM 655 O O . SER A 1 81 ? -1.112 7.417 17.144 1.00 96.00 81 SER A O 1
ATOM 657 N N . LYS A 1 82 ? -0.677 9.526 17.781 1.00 92.69 82 LYS A N 1
ATOM 658 C CA . LYS A 1 82 ? 0.283 9.795 16.690 1.00 92.69 82 LYS A CA 1
ATOM 659 C C . LYS A 1 82 ? 1.387 8.734 16.604 1.00 92.69 82 LYS A C 1
ATOM 661 O O . LYS A 1 82 ? 1.755 8.317 15.513 1.00 92.69 82 LYS A O 1
ATOM 666 N N . LYS A 1 83 ? 1.871 8.253 17.757 1.00 95.56 83 LYS A N 1
ATOM 667 C CA . LYS A 1 83 ? 2.879 7.184 17.832 1.00 95.56 83 LYS A CA 1
ATOM 668 C C . LYS A 1 83 ? 2.366 5.872 17.230 1.00 95.56 83 LYS A C 1
ATOM 670 O O . LYS A 1 83 ? 3.102 5.227 16.495 1.00 95.56 83 LYS A O 1
ATOM 675 N N . LYS A 1 84 ? 1.121 5.482 17.532 1.00 94.75 84 LYS A N 1
ATOM 676 C CA . LYS A 1 84 ? 0.508 4.267 16.976 1.00 94.75 84 LYS A CA 1
ATOM 677 C C . LYS A 1 84 ? 0.239 4.429 15.477 1.00 94.75 84 LYS A C 1
ATOM 679 O O . LYS A 1 84 ? 0.606 3.544 14.717 1.00 94.75 84 LYS A O 1
ATOM 684 N N . ALA A 1 85 ? -0.284 5.577 15.046 1.00 93.62 85 ALA A N 1
ATOM 685 C CA . ALA A 1 85 ? -0.537 5.871 13.632 1.00 93.62 85 ALA A CA 1
ATOM 686 C C . ALA A 1 85 ? 0.732 5.826 12.755 1.00 93.62 85 ALA A C 1
ATOM 688 O O . ALA A 1 85 ? 0.660 5.444 11.591 1.00 93.62 85 ALA A O 1
ATOM 689 N N . ALA A 1 86 ? 1.892 6.186 13.317 1.00 93.56 86 ALA A N 1
ATOM 690 C CA . ALA A 1 86 ? 3.190 6.116 12.640 1.00 93.56 86 ALA A CA 1
ATOM 691 C C . ALA A 1 86 ? 3.887 4.744 12.752 1.00 93.56 86 ALA A C 1
ATOM 693 O O . ALA A 1 86 ? 4.926 4.530 12.134 1.00 93.56 86 ALA A O 1
ATOM 694 N N . SER A 1 87 ? 3.366 3.825 13.569 1.00 96.25 87 SER A N 1
ATOM 695 C CA . SER A 1 87 ? 3.944 2.488 13.730 1.00 96.25 87 SER A CA 1
ATOM 696 C C . SER A 1 87 ? 3.479 1.524 12.641 1.00 96.25 87 SER A C 1
ATOM 698 O O . SER A 1 87 ? 2.449 1.736 12.001 1.00 96.25 87 SER A O 1
ATOM 700 N N . VAL A 1 88 ? 4.227 0.435 12.466 1.00 97.31 88 VAL A N 1
ATOM 701 C CA . VAL A 1 88 ? 3.823 -0.682 11.610 1.00 97.31 88 VAL A CA 1
ATOM 702 C C . VAL A 1 88 ? 2.574 -1.353 12.211 1.00 97.31 88 VAL A C 1
ATOM 704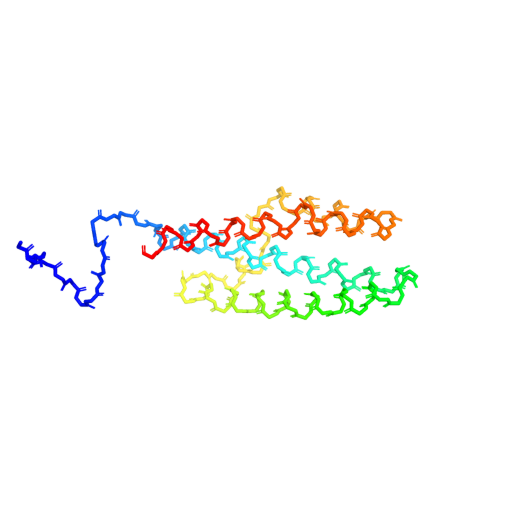 O O . VAL A 1 88 ? 2.627 -1.775 13.369 1.00 97.31 88 VAL A O 1
ATOM 707 N N . PRO A 1 89 ? 1.463 -1.476 11.461 1.00 96.81 89 PRO A N 1
ATOM 708 C CA . PRO A 1 89 ? 0.217 -2.056 11.968 1.00 96.81 89 PRO A CA 1
ATOM 709 C C . PRO A 1 89 ? 0.316 -3.571 12.194 1.00 96.81 89 PRO A C 1
ATOM 711 O O . PRO A 1 89 ? -0.308 -4.100 13.112 1.00 96.81 89 PRO A O 1
ATOM 714 N N . SER A 1 90 ? 1.118 -4.275 11.387 1.00 96.75 90 SER A N 1
ATOM 715 C CA . SER A 1 90 ? 1.343 -5.714 11.526 1.00 96.75 90 SER A CA 1
ATOM 716 C C . SER A 1 90 ? 2.712 -6.142 10.985 1.00 96.75 90 SER A C 1
ATOM 718 O O . SER A 1 90 ? 3.185 -5.652 9.960 1.00 96.75 90 SER A O 1
ATOM 720 N N . SER A 1 91 ? 3.363 -7.083 11.677 1.00 96.88 91 SER A N 1
ATOM 721 C CA . SER A 1 91 ? 4.674 -7.610 11.268 1.00 96.88 91 SER A CA 1
ATOM 722 C C . SER A 1 91 ? 4.674 -8.258 9.872 1.00 96.88 91 SER A C 1
ATOM 724 O O . SER A 1 91 ? 5.622 -7.994 9.134 1.00 96.88 91 SER A O 1
ATOM 726 N N . PRO A 1 92 ? 3.642 -9.024 9.454 1.00 97.31 92 PRO A N 1
ATOM 727 C CA . PRO A 1 92 ? 3.598 -9.587 8.105 1.00 97.31 92 PRO A CA 1
ATOM 728 C C . PRO A 1 92 ? 3.605 -8.532 6.996 1.00 97.31 92 PRO A C 1
ATOM 730 O O . PRO A 1 92 ? 4.247 -8.748 5.974 1.00 97.31 92 PRO A O 1
ATOM 733 N N . LEU A 1 93 ? 2.946 -7.381 7.191 1.00 96.75 93 LEU A N 1
ATOM 734 C CA . LEU A 1 93 ? 2.993 -6.298 6.204 1.00 96.75 93 LEU A CA 1
ATOM 735 C C . LEU A 1 93 ? 4.383 -5.672 6.100 1.00 96.75 93 LEU A C 1
ATOM 737 O O . LEU A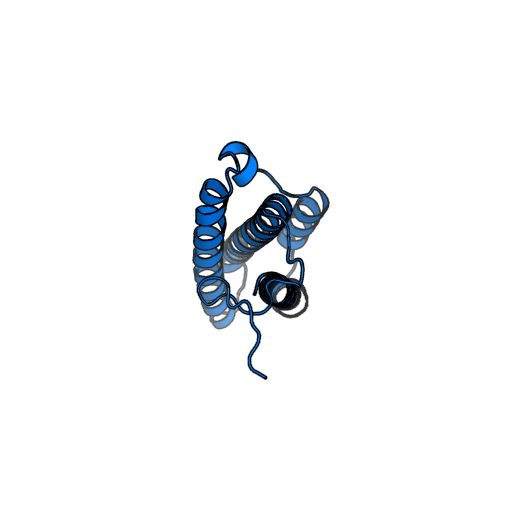 1 93 ? 4.804 -5.333 4.999 1.00 96.75 93 LEU A O 1
ATOM 741 N N . ALA A 1 94 ? 5.093 -5.537 7.221 1.00 97.00 94 ALA A N 1
ATOM 742 C CA . ALA A 1 94 ? 6.476 -5.065 7.210 1.00 97.00 94 ALA A CA 1
ATOM 743 C C . ALA A 1 94 ? 7.345 -5.977 6.332 1.00 97.00 94 ALA A C 1
ATOM 745 O O . ALA A 1 94 ? 7.943 -5.510 5.368 1.00 97.00 94 ALA A O 1
ATOM 746 N N . VAL A 1 95 ? 7.311 -7.285 6.611 1.00 98.00 95 VAL A N 1
ATOM 747 C CA . VAL A 1 95 ? 8.073 -8.295 5.861 1.00 98.00 95 VAL A CA 1
ATOM 748 C C . VAL A 1 95 ? 7.687 -8.289 4.383 1.00 98.00 95 VAL A C 1
ATOM 750 O O . VAL A 1 95 ? 8.561 -8.248 3.527 1.00 98.00 95 VAL A O 1
ATOM 753 N N . LEU A 1 96 ? 6.388 -8.260 4.070 1.00 97.25 96 LEU A N 1
ATOM 754 C CA . LEU A 1 96 ? 5.898 -8.231 2.691 1.00 97.25 96 LEU A CA 1
ATOM 755 C C . LEU A 1 96 ? 6.482 -7.058 1.892 1.00 97.25 96 LEU A C 1
ATOM 757 O O . LEU A 1 96 ? 6.911 -7.240 0.755 1.00 97.25 96 LEU A O 1
ATOM 761 N N . PHE A 1 97 ? 6.498 -5.857 2.471 1.00 97.38 97 PHE A N 1
ATOM 762 C CA . PHE A 1 97 ? 7.019 -4.676 1.785 1.00 97.38 97 PHE A CA 1
ATOM 763 C C . PHE A 1 97 ? 8.543 -4.600 1.760 1.00 97.38 97 PHE A C 1
ATOM 765 O O . PHE A 1 97 ? 9.097 -3.997 0.839 1.00 97.38 97 PHE A O 1
ATOM 772 N N . ASP A 1 98 ? 9.218 -5.198 2.737 1.00 97.12 98 ASP A N 1
ATOM 773 C CA . ASP A 1 98 ? 10.673 -5.322 2.723 1.00 97.12 98 ASP A CA 1
ATOM 774 C C . ASP A 1 98 ? 11.121 -6.272 1.602 1.00 97.12 98 ASP A C 1
ATOM 776 O O . ASP A 1 98 ? 12.043 -5.940 0.860 1.00 97.12 98 ASP A O 1
ATOM 780 N N . GLU A 1 99 ? 10.412 -7.383 1.385 1.00 97.00 99 GLU A N 1
ATOM 781 C CA . GLU A 1 99 ? 10.635 -8.272 0.235 1.00 97.00 99 GLU A CA 1
ATOM 782 C C . GLU A 1 99 ? 10.296 -7.577 -1.092 1.00 97.00 99 GLU A C 1
ATOM 784 O O . GLU A 1 99 ? 11.103 -7.576 -2.020 1.00 97.00 99 GLU A O 1
ATOM 789 N N . ALA A 1 100 ? 9.147 -6.895 -1.176 1.00 96.25 100 ALA A N 1
ATOM 790 C CA . ALA A 1 100 ? 8.730 -6.195 -2.396 1.00 96.25 100 ALA A CA 1
ATOM 791 C C . ALA A 1 100 ? 9.731 -5.121 -2.852 1.00 96.25 100 ALA A C 1
ATOM 793 O O . ALA A 1 100 ? 9.873 -4.869 -4.049 1.00 96.25 100 ALA A O 1
ATOM 794 N N . MET A 1 101 ? 10.457 -4.506 -1.911 1.00 96.75 101 MET A N 1
ATOM 795 C CA . MET A 1 101 ? 11.498 -3.526 -2.219 1.00 96.75 101 MET A CA 1
ATOM 796 C C . MET A 1 101 ? 12.631 -4.110 -3.075 1.00 96.75 101 MET A C 1
ATOM 798 O O . MET A 1 101 ? 13.278 -3.367 -3.811 1.00 96.75 101 MET A O 1
ATOM 802 N N . HIS A 1 102 ? 12.835 -5.427 -3.027 1.00 96.44 102 HIS A N 1
ATOM 803 C CA . HIS A 1 102 ? 13.887 -6.140 -3.746 1.00 96.44 102 HIS A CA 1
ATOM 804 C C . HIS A 1 102 ? 13.455 -6.671 -5.123 1.00 96.44 102 HIS A C 1
ATOM 806 O O . HIS A 1 102 ? 14.147 -7.524 -5.676 1.00 96.44 102 HIS A O 1
ATOM 812 N N . ALA A 1 103 ? 12.352 -6.170 -5.699 1.00 96.19 103 ALA A N 1
ATOM 813 C CA . ALA A 1 103 ? 11.942 -6.519 -7.062 1.00 96.19 103 ALA A CA 1
ATOM 814 C C . ALA A 1 103 ? 13.122 -6.397 -8.051 1.00 96.19 103 ALA A C 1
ATOM 816 O O . ALA A 1 103 ? 13.766 -5.350 -8.145 1.00 96.19 103 ALA A O 1
ATOM 817 N N . ALA A 1 104 ? 13.418 -7.470 -8.787 1.00 94.00 104 ALA A N 1
ATOM 818 C CA . ALA A 1 104 ? 14.662 -7.609 -9.541 1.00 94.00 104 ALA A CA 1
ATOM 819 C C . ALA A 1 104 ? 14.658 -6.856 -10.877 1.00 94.00 104 ALA A C 1
ATOM 821 O O . ALA A 1 104 ? 15.718 -6.554 -11.427 1.00 94.00 104 ALA A O 1
ATOM 822 N N . ASN A 1 105 ? 13.480 -6.595 -11.445 1.00 95.69 105 ASN A N 1
ATOM 823 C CA . ASN A 1 105 ? 13.333 -5.920 -12.731 1.00 95.69 105 ASN A CA 1
ATOM 824 C C . ASN A 1 105 ? 11.959 -5.249 -12.871 1.00 95.69 105 ASN A C 1
ATOM 826 O O . ASN A 1 105 ? 11.053 -5.455 -12.061 1.00 95.69 105 ASN A O 1
ATOM 830 N N . THR A 1 106 ? 11.795 -4.473 -13.946 1.00 97.06 106 THR A N 1
ATOM 831 C CA . THR A 1 106 ? 10.560 -3.741 -14.249 1.00 97.06 106 THR A CA 1
ATOM 832 C C . THR A 1 106 ? 9.328 -4.650 -14.311 1.00 97.06 106 THR A C 1
ATOM 834 O O . THR A 1 106 ? 8.263 -4.262 -13.838 1.00 97.06 106 THR A O 1
ATOM 837 N N . VAL A 1 107 ? 9.449 -5.861 -14.870 1.00 96.75 107 VAL A N 1
ATOM 838 C CA . VAL A 1 107 ? 8.317 -6.792 -15.008 1.00 96.75 107 VAL A CA 1
ATOM 839 C C . VAL A 1 107 ? 7.862 -7.287 -13.642 1.00 96.75 107 VAL A C 1
ATOM 841 O O . VAL A 1 107 ? 6.668 -7.265 -13.361 1.00 96.75 107 VAL A O 1
ATOM 844 N N . GLU A 1 108 ? 8.796 -7.686 -12.781 1.00 97.00 108 GLU A N 1
ATOM 845 C CA . GLU A 1 108 ? 8.488 -8.128 -11.420 1.00 97.00 108 GLU A CA 1
ATOM 846 C C . GLU A 1 108 ? 7.868 -7.001 -10.586 1.00 97.00 108 GLU A C 1
ATOM 848 O O . GLU A 1 108 ? 6.837 -7.206 -9.944 1.00 97.00 108 GLU A O 1
ATOM 853 N N . LEU A 1 109 ? 8.426 -5.788 -10.669 1.00 97.62 109 LEU A N 1
ATOM 854 C CA . LEU A 1 109 ? 7.866 -4.610 -10.010 1.00 97.62 109 LEU A CA 1
ATOM 855 C C . LEU A 1 109 ? 6.424 -4.358 -10.462 1.00 97.62 109 LEU A C 1
ATOM 857 O O . LEU A 1 109 ? 5.524 -4.245 -9.630 1.00 97.62 109 LEU A O 1
ATOM 861 N N . LEU A 1 110 ? 6.184 -4.294 -11.774 1.00 97.31 110 LEU A N 1
ATOM 862 C CA . LEU A 1 110 ? 4.850 -4.039 -12.309 1.00 97.31 110 LEU A CA 1
ATOM 863 C C . LEU A 1 110 ? 3.879 -5.164 -11.962 1.00 97.31 110 LEU A C 1
ATOM 865 O O . LEU A 1 110 ? 2.760 -4.865 -11.558 1.00 97.31 110 LEU A O 1
ATOM 869 N N . ALA A 1 111 ? 4.299 -6.428 -12.048 1.00 97.19 111 ALA A N 1
ATOM 870 C CA . ALA A 1 111 ? 3.486 -7.570 -11.642 1.00 97.19 111 ALA A CA 1
ATOM 871 C C . ALA A 1 111 ? 3.082 -7.468 -10.164 1.00 97.19 111 ALA A C 1
ATOM 873 O O . ALA A 1 111 ? 1.906 -7.641 -9.846 1.00 97.19 111 ALA A O 1
ATOM 874 N N . SER A 1 112 ? 4.013 -7.102 -9.276 1.00 97.06 112 SER A N 1
ATOM 875 C CA . SER A 1 112 ? 3.707 -6.885 -7.858 1.00 97.06 112 SER A CA 1
ATOM 876 C C . SER A 1 112 ? 2.657 -5.781 -7.667 1.00 97.06 112 SER A C 1
ATOM 878 O O . SER A 1 112 ? 1.688 -5.958 -6.930 1.00 97.06 112 SER A O 1
ATOM 880 N N . LEU A 1 113 ? 2.777 -4.667 -8.397 1.00 97.25 113 LEU A N 1
ATOM 881 C CA . LEU A 1 113 ? 1.850 -3.543 -8.296 1.00 97.25 113 LEU A CA 1
ATOM 882 C C . LEU A 1 113 ? 0.459 -3.906 -8.828 1.00 97.25 113 LEU A C 1
ATOM 884 O O . LEU A 1 113 ? -0.532 -3.705 -8.128 1.00 97.25 113 LEU A O 1
ATOM 888 N N . VAL A 1 114 ? 0.372 -4.437 -10.049 1.00 96.25 114 VAL A N 1
ATOM 889 C CA . VAL A 1 114 ? -0.905 -4.567 -10.773 1.00 96.25 114 VAL A CA 1
ATOM 8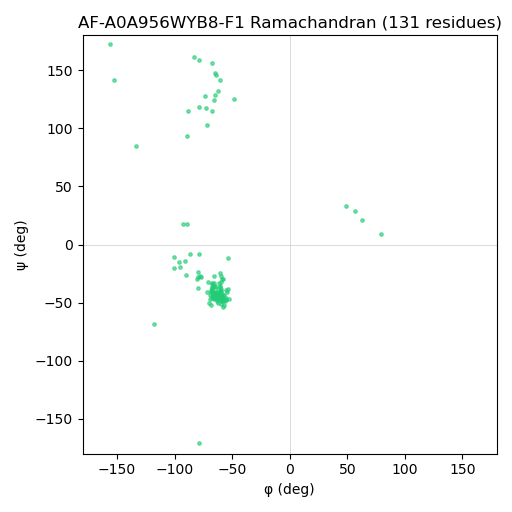90 C C . VAL A 1 114 ? -1.627 -5.886 -10.526 1.00 96.25 114 VAL A C 1
ATOM 892 O O . VAL A 1 114 ? -2.846 -5.921 -10.651 1.00 96.25 114 VAL A O 1
ATOM 895 N N . LEU A 1 115 ? -0.911 -6.960 -10.181 1.00 97.56 115 LEU A N 1
ATOM 896 C CA . LEU A 1 115 ? -1.514 -8.279 -9.952 1.00 97.56 115 LEU A CA 1
ATOM 897 C C . LEU A 1 115 ? -1.699 -8.596 -8.468 1.00 97.56 115 LEU A C 1
ATOM 899 O O . LEU A 1 115 ? -2.513 -9.454 -8.141 1.00 97.56 115 LEU A O 1
ATOM 903 N N . VAL A 1 116 ? -0.964 -7.921 -7.578 1.00 97.38 116 VAL A N 1
ATOM 904 C CA . VAL A 1 116 ? -0.997 -8.211 -6.137 1.00 97.38 116 VAL A CA 1
ATOM 905 C C . VAL A 1 116 ? -1.498 -7.008 -5.349 1.00 97.38 116 VAL A C 1
ATOM 907 O O . VAL A 1 116 ? -2.603 -7.045 -4.812 1.00 97.38 116 VAL A O 1
ATOM 910 N N . PHE A 1 117 ? -0.723 -5.925 -5.291 1.00 97.88 117 PHE A N 1
ATOM 911 C CA . PHE A 1 117 ? -0.992 -4.845 -4.343 1.00 97.88 117 PHE A CA 1
ATOM 912 C C . PHE A 1 117 ? -2.245 -4.035 -4.673 1.00 97.88 117 PHE A C 1
ATOM 914 O O . PHE A 1 117 ? -3.090 -3.852 -3.799 1.00 97.88 117 PHE A O 1
ATOM 921 N N . LYS A 1 118 ? -2.397 -3.558 -5.915 1.00 97.31 118 LYS A N 1
ATOM 922 C CA . LYS A 1 118 ? -3.550 -2.727 -6.298 1.00 97.31 118 LYS A CA 1
ATOM 923 C C . LYS A 1 118 ? -4.876 -3.495 -6.254 1.00 97.31 118 LYS A C 1
ATOM 925 O O . LYS A 1 118 ? -5.818 -2.951 -5.678 1.00 97.31 118 LYS A O 1
ATOM 930 N N . PRO A 1 119 ? -4.975 -4.746 -6.748 1.00 98.38 119 PRO A N 1
ATOM 931 C CA . PRO A 1 119 ? -6.190 -5.539 -6.575 1.00 98.38 119 PRO A CA 1
ATOM 932 C C . PRO A 1 119 ? -6.525 -5.813 -5.104 1.00 98.38 119 PRO A C 1
ATOM 934 O O . PRO A 1 119 ? -7.684 -5.695 -4.715 1.00 98.38 119 PRO A O 1
ATOM 937 N N . ALA A 1 120 ? -5.526 -6.127 -4.269 1.00 98.06 120 ALA A N 1
ATOM 938 C CA . ALA A 1 120 ? -5.749 -6.370 -2.844 1.00 98.06 120 ALA A CA 1
ATOM 939 C C . ALA A 1 120 ? -6.208 -5.106 -2.098 1.00 98.06 120 ALA A C 1
ATOM 941 O O . ALA A 1 120 ? -7.115 -5.181 -1.271 1.00 98.06 120 ALA A O 1
ATOM 942 N N . LEU A 1 121 ? -5.625 -3.942 -2.411 1.00 97.69 121 LEU A N 1
ATOM 943 C CA . LEU A 1 121 ? -6.069 -2.655 -1.871 1.00 97.69 121 LEU A CA 1
ATOM 944 C C . LEU A 1 121 ? -7.501 -2.327 -2.284 1.00 97.69 121 LEU A C 1
ATOM 946 O O . LEU A 1 121 ? -8.296 -1.937 -1.435 1.00 97.69 121 LEU A O 1
ATOM 950 N N . LEU A 1 122 ? -7.839 -2.512 -3.564 1.00 98.00 122 LEU A N 1
ATOM 951 C CA . LEU A 1 122 ? -9.192 -2.273 -4.059 1.00 98.00 122 LEU A CA 1
ATOM 952 C C . LEU A 1 122 ? -10.210 -3.146 -3.318 1.00 98.00 122 LEU A C 1
ATOM 954 O O . LEU A 1 122 ? -11.184 -2.618 -2.792 1.00 98.00 122 LEU A O 1
ATOM 958 N N . ALA A 1 123 ? -9.941 -4.449 -3.196 1.00 98.25 123 ALA A N 1
ATOM 959 C CA . ALA A 1 123 ? -10.807 -5.362 -2.454 1.00 98.25 123 ALA A CA 1
ATOM 960 C C . ALA A 1 123 ? -10.959 -4.945 -0.980 1.00 98.25 123 ALA A C 1
ATOM 962 O O . ALA A 1 123 ? -12.062 -4.971 -0.437 1.00 98.25 123 ALA A O 1
ATOM 963 N N . ALA A 1 124 ? -9.873 -4.505 -0.336 1.00 97.50 124 ALA A N 1
ATOM 964 C CA . ALA A 1 124 ? -9.918 -4.027 1.043 1.00 97.50 124 ALA A CA 1
ATOM 965 C C . ALA A 1 124 ? -10.721 -2.720 1.191 1.00 97.50 124 ALA A C 1
ATOM 967 O O . ALA A 1 124 ? -11.436 -2.549 2.180 1.00 97.50 124 ALA A O 1
ATOM 968 N N . TYR A 1 125 ? -10.640 -1.809 0.214 1.00 96.88 125 TYR A N 1
ATOM 969 C CA . TYR A 1 125 ? -11.475 -0.607 0.173 1.00 96.88 125 TYR A CA 1
ATOM 970 C C . TYR A 1 125 ? -12.951 -0.944 -0.015 1.00 96.88 125 TYR A C 1
ATOM 972 O O . TYR A 1 125 ? -13.793 -0.407 0.703 1.00 96.88 125 TYR A O 1
ATOM 980 N N . GLU A 1 126 ? -13.266 -1.848 -0.938 1.00 97.00 126 GLU A N 1
ATOM 981 C CA . GLU A 1 126 ? -14.633 -2.301 -1.189 1.00 97.00 126 GLU A CA 1
ATOM 982 C C . GLU A 1 126 ? -15.233 -2.982 0.045 1.00 97.00 126 GLU A C 1
ATOM 984 O O . GLU A 1 126 ? -16.347 -2.643 0.440 1.00 97.00 126 GLU A O 1
ATOM 989 N N . GLU A 1 127 ? -14.485 -3.864 0.716 1.00 95.50 127 GLU A N 1
ATOM 990 C CA . GLU A 1 127 ? -14.918 -4.503 1.966 1.00 95.50 127 GLU A CA 1
ATOM 991 C C . GLU A 1 127 ? -15.168 -3.464 3.069 1.00 95.50 127 GLU A C 1
ATOM 993 O O . GLU A 1 127 ? -16.192 -3.507 3.760 1.00 95.50 127 GLU A O 1
ATOM 998 N N . TYR A 1 128 ? -14.250 -2.503 3.222 1.00 94.38 128 TYR A N 1
ATOM 999 C CA . TYR A 1 128 ? -14.382 -1.441 4.214 1.00 94.38 128 TYR A CA 1
ATOM 1000 C C . TYR A 1 128 ? -15.631 -0.585 3.969 1.00 94.38 128 TYR A C 1
ATOM 1002 O O . TYR A 1 128 ? -16.404 -0.336 4.897 1.00 94.38 128 TYR A O 1
ATOM 1010 N N . LEU A 1 129 ? -15.864 -0.174 2.720 1.00 92.31 129 LEU A N 1
ATOM 1011 C CA . LEU A 1 129 ? -17.023 0.631 2.335 1.00 92.31 129 LEU A CA 1
ATOM 1012 C C . LEU A 1 129 ? -18.336 -0.147 2.448 1.00 92.31 129 LEU A C 1
ATOM 1014 O O . LEU A 1 129 ? -19.321 0.408 2.923 1.00 92.31 129 LEU A O 1
ATOM 1018 N N . ALA A 1 130 ? -18.358 -1.420 2.052 1.00 90.62 130 ALA A N 1
ATOM 1019 C CA . ALA A 1 130 ? -19.556 -2.254 2.125 1.00 90.62 130 ALA A CA 1
ATOM 1020 C C . ALA A 1 130 ? -20.010 -2.520 3.568 1.00 90.62 130 ALA A C 1
ATOM 1022 O O . ALA A 1 130 ? -21.193 -2.743 3.804 1.00 90.62 130 ALA A O 1
ATOM 1023 N N . THR A 1 131 ? -19.079 -2.498 4.525 1.00 88.12 131 THR A N 1
ATOM 1024 C CA . THR A 1 131 ? -19.370 -2.808 5.934 1.00 88.12 131 THR A CA 1
ATOM 1025 C C . THR A 1 131 ? -19.633 -1.559 6.783 1.00 88.12 131 THR A C 1
ATOM 1027 O O . THR A 1 131 ? -20.207 -1.661 7.865 1.00 88.12 131 THR A O 1
ATOM 1030 N N . THR A 1 132 ? -19.204 -0.378 6.323 1.00 83.75 132 THR A N 1
ATOM 1031 C CA . THR A 1 132 ? -19.331 0.884 7.080 1.00 83.75 132 THR A CA 1
ATOM 1032 C C . THR A 1 132 ? -20.510 1.757 6.611 1.00 83.75 132 THR A C 1
ATOM 1034 O O . THR A 1 132 ? -20.841 2.718 7.304 1.00 83.75 132 THR A O 1
ATOM 1037 N N . ASN A 1 133 ? -21.142 1.437 5.471 1.00 56.94 133 ASN A N 1
ATOM 1038 C CA . ASN A 1 133 ? -22.268 2.180 4.877 1.00 56.94 133 ASN A CA 1
ATOM 1039 C C . ASN A 1 133 ? -23.643 1.550 5.140 1.00 56.94 133 ASN A C 1
ATOM 1041 O O . ASN A 1 133 ? -23.741 0.303 5.188 1.00 56.94 133 ASN A O 1
#

Secondary structure (DSSP, 8-state):
---S--BTTBS-TTS----HHHHHHHHHHHHHHHHHHHHHHHHHTTT---HHHHHHHHHHHHHHHHHHHHHHHHHHHTT--HHHHTS-S-HHHHHHHHHHTT--SHHHHHHIIIIIIHHHHHHHHHHHHHHH-

Nearest PDB structures (foldseek):
  3ez0-assembly2_C  TM=7.723E-01  e=7.063E-01  Arthrobacter sp. FB24
  8w1e-assembly1_E  TM=4.971E-01  e=7.063E-01  Pseudomonas aeruginosa PAO1
  3ibx-assembly1_D-2  TM=6.585E-01  e=1.729E+00  Helicobacter pylori
  3fse-assembly1_A  TM=5.551E-01  e=1.401E+00  Trichormus variabilis ATCC 29413
  3fse-assembly1_B  TM=4.874E-01  e=2.250E+00  Trichormus variabilis ATCC 29413

pLDDT: mean 92.17, std 11.56, range [50.0, 98.62]

Sequence (133 aa):
MPPIYQYAGLDNTRTPGFGVEECAARIHHLAYVEERLMFLQAAHIISVPERDVKVLLARLQYEDSQHSDMLRSRLPEMRVSKKKAASVPSSPLAVLFDEAMHAANTVELLASLVLVFKPALLAAYEEYLATTN